Protein AF-A0A838VQI5-F1 (afdb_monomer_lite)

Secondary structure (DSSP, 8-state):
-HHHHHHHHTTS-HHHHHHHHHHHHHHHHHHHHHHHHHHHTSTTHHHHHHHHHHHHHTT----GGG-----

Radius of gyration: 22.1 Å; chains: 1; bounding box: 46×24×52 Å

Structure (mmCIF, N/CA/C/O backbone):
data_AF-A0A838VQI5-F1
#
_entry.id   AF-A0A838VQI5-F1
#
loop_
_atom_site.group_PDB
_atom_site.id
_atom_site.type_symbol
_atom_site.label_atom_id
_atom_site.label_alt_id
_atom_site.label_comp_id
_atom_site.label_asym_id
_atom_site.label_entity_id
_atom_site.label_seq_id
_atom_site.pdbx_PDB_ins_code
_atom_site.Cartn_x
_atom_site.Cartn_y
_atom_site.Cartn_z
_atom_site.occupancy
_atom_site.B_iso_or_equiv
_atom_site.auth_seq_id
_atom_site.auth_comp_id
_atom_site.auth_asym_id
_atom_site.auth_atom_id
_atom_site.pdbx_PDB_model_num
ATOM 1 N N . MET A 1 1 ? -3.184 -15.365 17.885 1.00 74.62 1 MET A N 1
ATOM 2 C CA . MET A 1 1 ? -3.232 -14.096 17.126 1.00 74.62 1 MET A CA 1
ATOM 3 C C . MET A 1 1 ? -4.616 -13.774 16.560 1.00 74.62 1 MET A C 1
ATOM 5 O O . MET A 1 1 ? -5.304 -12.985 17.193 1.00 74.62 1 MET A O 1
ATOM 9 N N . MET A 1 2 ? -5.092 -14.379 15.456 1.00 87.12 2 MET A N 1
ATOM 10 C CA . MET A 1 2 ? -6.382 -13.986 14.834 1.00 87.12 2 MET A CA 1
ATOM 11 C C . MET A 1 2 ? -7.590 -14.110 15.785 1.00 87.12 2 MET A C 1
ATOM 13 O O . MET A 1 2 ? -8.332 -13.150 15.988 1.00 87.12 2 MET A O 1
ATOM 17 N N . ASN A 1 3 ? -7.738 -15.258 16.456 1.00 90.44 3 ASN A N 1
ATOM 18 C CA . ASN A 1 3 ? -8.825 -15.472 17.421 1.00 90.44 3 ASN A CA 1
ATOM 19 C C . ASN A 1 3 ? -8.793 -14.475 18.593 1.00 90.44 3 ASN A C 1
ATOM 21 O O . ASN A 1 3 ? -9.837 -14.038 19.073 1.00 90.44 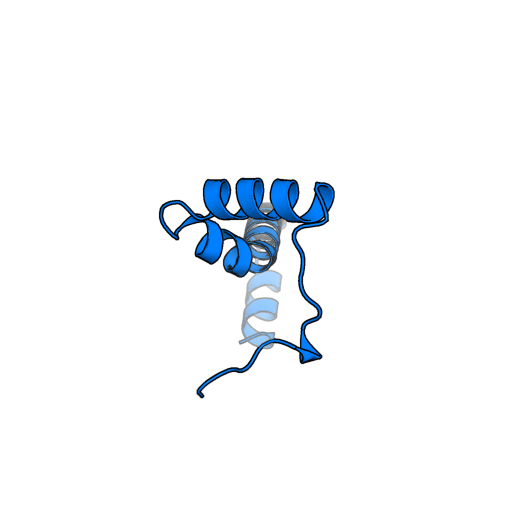3 ASN A O 1
ATOM 25 N N . GLU A 1 4 ? -7.606 -14.083 19.054 1.00 94.25 4 GLU A N 1
ATOM 26 C CA . GLU A 1 4 ? -7.458 -13.129 20.160 1.00 94.25 4 GLU A CA 1
ATOM 27 C C . GLU A 1 4 ? -7.814 -11.706 19.720 1.00 94.25 4 GLU A C 1
ATOM 29 O O . GLU A 1 4 ? -8.475 -10.983 20.468 1.00 94.25 4 GLU A O 1
ATOM 34 N N . ALA A 1 5 ? -7.434 -11.318 18.499 1.00 93.50 5 ALA A N 1
ATOM 35 C CA . ALA A 1 5 ? -7.815 -10.041 17.904 1.00 93.50 5 ALA A CA 1
ATOM 36 C C . ALA A 1 5 ? -9.341 -9.938 17.762 1.00 93.50 5 ALA A C 1
ATOM 38 O O . ALA A 1 5 ? -9.942 -8.988 18.263 1.00 93.50 5 ALA A O 1
ATOM 39 N N . GLN A 1 6 ? -9.993 -10.965 17.211 1.00 95.00 6 GLN A N 1
ATOM 40 C CA . GLN A 1 6 ? -11.454 -11.008 17.091 1.00 95.00 6 GLN A CA 1
ATOM 41 C C . GLN A 1 6 ? -12.158 -10.903 18.451 1.00 95.00 6 GLN A C 1
ATOM 43 O O . GLN A 1 6 ? -13.147 -10.180 18.589 1.00 95.00 6 GLN A O 1
ATOM 48 N N . GLN A 1 7 ? -11.648 -11.587 19.479 1.00 96.44 7 GLN A N 1
ATOM 49 C CA . GLN A 1 7 ? -12.202 -11.475 20.830 1.00 96.44 7 GLN A CA 1
ATOM 50 C C . GLN A 1 7 ? -12.026 -10.077 21.431 1.00 96.44 7 GLN A C 1
ATOM 52 O O . GLN A 1 7 ? -12.895 -9.624 22.174 1.00 96.44 7 GLN A O 1
ATOM 57 N N . ARG A 1 8 ? -10.917 -9.386 21.149 1.00 95.12 8 ARG A N 1
ATOM 58 C CA . ARG A 1 8 ? -10.704 -7.999 21.593 1.00 95.12 8 ARG A CA 1
ATOM 59 C C . ARG A 1 8 ? -11.659 -7.042 20.883 1.00 95.12 8 ARG A C 1
ATOM 61 O O . ARG A 1 8 ? -12.291 -6.245 21.568 1.00 95.12 8 ARG A O 1
ATOM 68 N N . LEU A 1 9 ? -11.840 -7.185 19.568 1.00 95.94 9 LEU A N 1
ATOM 69 C CA . LEU A 1 9 ? -12.778 -6.375 18.781 1.00 95.94 9 LEU A CA 1
ATOM 70 C C . LEU A 1 9 ? -14.215 -6.497 19.301 1.00 95.94 9 LEU A C 1
ATOM 72 O O . LEU A 1 9 ? -14.874 -5.488 19.525 1.00 95.94 9 LEU A O 1
ATOM 76 N N . ARG A 1 10 ? -14.674 -7.719 19.605 1.00 96.19 10 ARG A N 1
ATOM 77 C CA . ARG A 1 10 ? -16.028 -7.966 20.144 1.00 96.19 10 ARG A CA 1
ATOM 78 C C . ARG A 1 10 ? -16.314 -7.277 21.486 1.00 96.19 10 ARG A C 1
ATOM 80 O O . ARG A 1 10 ? -17.476 -7.176 21.862 1.00 96.19 10 ARG A O 1
ATOM 87 N N . ARG A 1 11 ? -15.285 -6.844 22.223 1.00 97.19 11 ARG A N 1
ATOM 88 C CA . ARG A 1 11 ? -15.423 -6.154 23.520 1.00 97.19 11 ARG A CA 1
ATOM 89 C C . ARG A 1 11 ? -15.425 -4.626 23.397 1.00 97.19 11 ARG A C 1
ATOM 91 O O . ARG A 1 11 ? -15.565 -3.947 24.410 1.00 97.19 11 ARG A O 1
ATOM 98 N N . LEU A 1 12 ? -15.222 -4.079 22.199 1.00 97.06 12 LEU A N 1
ATOM 99 C CA . LEU A 1 12 ? -15.194 -2.637 21.969 1.00 97.06 12 LEU A CA 1
ATOM 100 C C . LEU A 1 12 ? -16.601 -2.073 21.749 1.00 97.06 12 LEU A C 1
ATOM 102 O O . LEU A 1 12 ? -17.503 -2.762 21.278 1.00 97.06 12 LEU A O 1
ATOM 106 N N . SER A 1 13 ? -16.772 -0.791 22.074 1.00 97.88 13 SER A N 1
ATOM 107 C CA . SER A 1 13 ? -17.987 -0.055 21.728 1.00 97.88 13 SER A CA 1
ATOM 108 C C . SER A 1 13 ? -18.052 0.224 20.217 1.00 97.88 13 SER A C 1
ATOM 110 O O . SER A 1 13 ? -17.005 0.275 19.563 1.00 97.88 13 SER A O 1
ATOM 112 N N . PRO A 1 14 ? -19.249 0.479 19.654 1.00 96.19 14 PRO A N 1
ATOM 113 C CA . PRO A 1 14 ? -19.409 0.805 18.233 1.00 96.19 14 PRO A CA 1
ATOM 114 C C . PRO A 1 14 ? -18.554 1.990 17.761 1.00 96.19 14 PRO A C 1
ATOM 116 O O . PRO A 1 14 ? -17.954 1.935 16.693 1.00 96.19 14 PRO A O 1
ATOM 119 N N . GLU A 1 15 ? -18.432 3.040 18.577 1.00 97.38 15 GLU A N 1
ATOM 120 C CA . GLU A 1 15 ? -17.586 4.203 18.265 1.00 97.38 15 GLU A CA 1
ATOM 121 C C . GLU A 1 15 ? -16.108 3.823 18.145 1.00 97.38 15 GLU A C 1
ATOM 123 O O . GLU A 1 15 ? -15.429 4.242 17.211 1.00 97.38 15 GLU A O 1
ATOM 128 N N . LYS A 1 16 ? -15.609 2.972 19.051 1.00 96.94 16 LYS A N 1
ATOM 129 C CA . LYS A 1 16 ? -14.227 2.482 18.981 1.00 96.94 16 LYS A CA 1
ATOM 130 C C . LYS A 1 16 ? -14.018 1.531 17.810 1.00 96.94 16 LYS A C 1
ATOM 132 O O . LYS A 1 16 ? -12.951 1.554 17.210 1.00 96.94 16 LYS A O 1
ATOM 137 N N . LEU A 1 17 ? -15.021 0.725 17.463 1.00 97.69 17 LEU A N 1
ATOM 138 C CA . LEU A 1 17 ? -14.962 -0.139 16.283 1.00 97.69 17 LEU A CA 1
ATOM 139 C C . LEU A 1 17 ? -14.837 0.664 14.988 1.00 97.69 17 LEU A C 1
ATOM 141 O O . LEU A 1 17 ? -14.120 0.230 14.094 1.00 97.69 17 LEU A O 1
ATOM 145 N N . ARG A 1 18 ? -15.456 1.846 14.908 1.00 96.31 18 ARG A N 1
ATOM 146 C CA . ARG A 1 18 ? -15.296 2.743 13.758 1.00 96.31 18 ARG A CA 1
ATOM 147 C C . ARG A 1 18 ? -13.849 3.208 13.596 1.00 96.31 18 ARG A C 1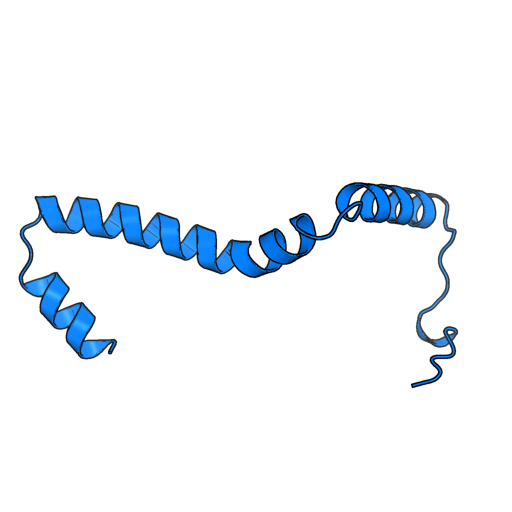
ATOM 149 O O . ARG A 1 18 ? -13.283 3.044 12.527 1.00 96.31 18 ARG A O 1
ATOM 156 N N . VAL A 1 19 ? -13.230 3.668 14.685 1.00 96.44 19 VAL A N 1
ATOM 157 C CA . VAL A 1 19 ? -11.810 4.065 14.688 1.00 96.44 19 VAL A CA 1
ATOM 158 C C . VAL A 1 19 ? -10.902 2.900 14.290 1.00 96.44 19 VAL A C 1
ATOM 160 O O . VAL A 1 19 ? -9.952 3.079 13.535 1.00 96.44 19 VAL A O 1
ATOM 163 N N . VAL A 1 20 ? -11.193 1.693 14.784 1.00 96.69 20 VAL A N 1
ATOM 164 C CA . VAL A 1 20 ? -10.419 0.503 14.415 1.00 96.69 20 VAL A CA 1
ATOM 165 C C . VAL A 1 20 ? -10.600 0.149 12.939 1.00 96.69 20 VAL A C 1
ATOM 167 O O . VAL A 1 20 ? -9.623 -0.217 12.302 1.00 96.69 20 VAL A O 1
ATOM 170 N N . SER A 1 21 ? -11.806 0.286 12.386 1.00 95.50 21 SER A N 1
ATOM 171 C CA . SER A 1 21 ? -12.057 0.060 10.958 1.00 95.50 21 SER A CA 1
ATOM 172 C C . SER A 1 21 ? -11.234 1.005 10.085 1.00 95.50 21 SER A C 1
ATOM 174 O O . SER A 1 21 ? -10.605 0.549 9.136 1.00 95.50 21 SER A O 1
ATOM 176 N N . ASP A 1 22 ? -11.197 2.293 10.429 1.00 96.00 22 ASP A N 1
ATOM 177 C CA . ASP A 1 22 ? -10.416 3.288 9.686 1.00 96.00 22 ASP A CA 1
ATOM 178 C C . ASP A 1 22 ? -8.910 2.974 9.759 1.00 96.00 22 ASP A C 1
ATOM 180 O O . ASP A 1 22 ? -8.189 3.080 8.769 1.00 96.00 22 ASP A O 1
ATOM 184 N N . PHE A 1 23 ? -8.431 2.532 10.926 1.00 94.25 23 PHE A N 1
ATOM 185 C CA . PHE A 1 23 ? -7.034 2.139 11.105 1.00 94.25 23 PHE A CA 1
ATOM 186 C C . PHE A 1 23 ? -6.670 0.854 10.349 1.00 94.25 23 PHE A C 1
ATOM 188 O O . PHE A 1 23 ? -5.578 0.769 9.796 1.00 94.25 23 PHE A O 1
ATOM 195 N N . LEU A 1 24 ? -7.567 -0.137 10.305 1.00 93.31 24 LEU A N 1
ATOM 196 C CA . LEU A 1 24 ? -7.357 -1.364 9.533 1.00 93.31 24 LEU A CA 1
ATOM 197 C C . LEU A 1 24 ? -7.299 -1.073 8.032 1.00 93.31 24 LEU A C 1
ATOM 199 O O . LEU A 1 24 ? -6.385 -1.561 7.386 1.00 93.31 24 LEU A O 1
ATOM 203 N N . ALA A 1 25 ? -8.178 -0.212 7.511 1.00 91.31 25 ALA A N 1
ATOM 204 C CA . ALA A 1 25 ? -8.132 0.202 6.107 1.00 91.31 25 ALA A CA 1
ATOM 205 C C . ALA A 1 25 ? -6.798 0.882 5.744 1.00 91.31 25 ALA A C 1
ATOM 207 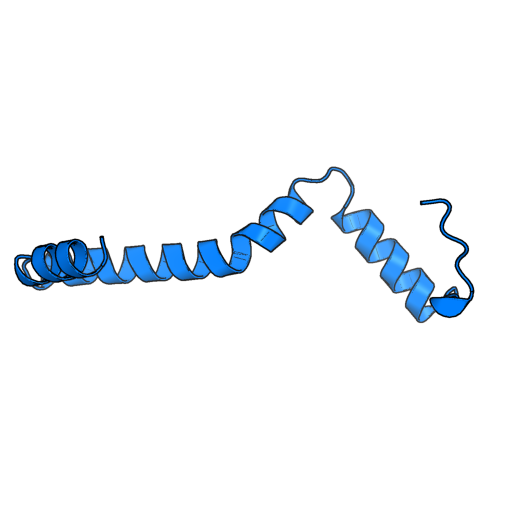O O . ALA A 1 25 ? -6.239 0.636 4.680 1.00 91.31 25 ALA A O 1
ATOM 208 N N . TYR A 1 26 ? -6.248 1.700 6.648 1.00 87.44 26 TYR A N 1
ATOM 209 C CA . TYR A 1 26 ? -4.907 2.267 6.478 1.00 87.44 26 TYR A CA 1
ATOM 210 C C . TYR A 1 26 ? -3.804 1.197 6.473 1.00 87.44 26 TYR A C 1
ATOM 212 O O . TYR A 1 26 ? -2.836 1.324 5.727 1.00 87.44 26 TYR A O 1
ATOM 220 N N . LEU A 1 27 ? -3.916 0.165 7.316 1.00 87.44 27 LEU A N 1
ATOM 221 C CA . LEU A 1 27 ? -2.938 -0.923 7.337 1.00 87.44 27 LEU A CA 1
ATOM 222 C C . LEU A 1 27 ? -3.023 -1.793 6.084 1.00 87.44 27 LEU A C 1
ATOM 224 O O . LEU A 1 27 ? -1.979 -2.165 5.576 1.00 87.44 27 LEU A O 1
ATOM 228 N N . GLU A 1 28 ? -4.224 -2.071 5.579 1.00 86.19 28 GLU A N 1
ATOM 229 C CA . GLU A 1 28 ? -4.435 -2.808 4.326 1.00 86.19 28 GLU A CA 1
ATOM 230 C C . GLU A 1 28 ? -3.806 -2.056 3.143 1.00 86.19 28 GLU A C 1
ATOM 232 O O . GLU A 1 28 ? -3.015 -2.630 2.402 1.00 86.19 28 GLU A O 1
ATOM 237 N N . ASP A 1 29 ? -4.047 -0.745 3.039 1.00 82.94 29 ASP A N 1
ATOM 238 C CA . ASP A 1 29 ? -3.408 0.109 2.028 1.00 82.94 29 ASP A CA 1
ATOM 239 C C . ASP A 1 29 ? -1.875 0.122 2.171 1.00 82.94 29 ASP A C 1
ATOM 241 O O . ASP A 1 29 ? -1.140 0.058 1.188 1.00 82.94 29 ASP A O 1
ATOM 245 N N . ARG A 1 30 ? -1.355 0.162 3.402 1.00 79.44 30 ARG A N 1
ATOM 246 C CA . ARG A 1 30 ? 0.091 0.101 3.667 1.00 79.44 30 ARG A CA 1
ATOM 247 C C . ARG A 1 30 ? 0.696 -1.258 3.335 1.00 79.44 30 ARG A C 1
ATOM 249 O O . ARG A 1 30 ? 1.783 -1.276 2.777 1.00 79.44 30 ARG A O 1
ATOM 256 N N . GLU A 1 31 ? 0.028 -2.355 3.668 1.00 77.88 31 GLU A N 1
ATOM 257 C CA . GLU A 1 31 ? 0.487 -3.723 3.401 1.00 77.88 31 GLU A CA 1
ATOM 258 C C . GLU A 1 31 ? 0.512 -4.005 1.890 1.00 77.88 31 GLU A C 1
ATOM 260 O O . GLU A 1 31 ? 1.471 -4.590 1.388 1.00 77.88 31 GLU A O 1
ATOM 265 N N . GLU A 1 32 ? -0.470 -3.496 1.138 1.00 67.00 32 GLU A N 1
ATOM 266 C CA . GLU A 1 32 ? -0.458 -3.534 -0.330 1.00 67.00 32 GLU A CA 1
ATOM 267 C C . GLU A 1 32 ? 0.668 -2.671 -0.933 1.00 67.00 32 GLU A C 1
ATOM 269 O O . GLU A 1 32 ? 1.257 -3.035 -1.954 1.00 67.00 32 GLU A O 1
ATOM 274 N N . ASN A 1 33 ? 1.011 -1.549 -0.291 1.00 65.44 33 ASN A N 1
ATOM 275 C CA . ASN A 1 33 ? 2.000 -0.591 -0.789 1.00 65.44 33 ASN A CA 1
ATOM 276 C C . ASN A 1 33 ? 3.422 -0.762 -0.222 1.00 65.44 33 ASN A C 1
ATOM 278 O O . ASN A 1 33 ? 4.337 -0.109 -0.723 1.00 65.44 33 ASN A O 1
ATOM 282 N N . GLU A 1 34 ? 3.654 -1.606 0.786 1.00 61.84 34 GLU A N 1
ATOM 283 C CA . GLU A 1 34 ? 4.957 -1.735 1.462 1.00 61.84 34 GLU A CA 1
ATOM 284 C C . GLU A 1 34 ? 6.059 -2.196 0.495 1.00 61.84 34 GLU A C 1
ATOM 286 O O . GLU A 1 34 ? 7.136 -1.601 0.461 1.00 61.84 34 GLU A O 1
ATOM 291 N N . ALA A 1 35 ? 5.758 -3.150 -0.393 1.00 60.25 35 ALA A N 1
ATOM 292 C CA . ALA A 1 35 ? 6.689 -3.594 -1.435 1.00 60.25 35 ALA A CA 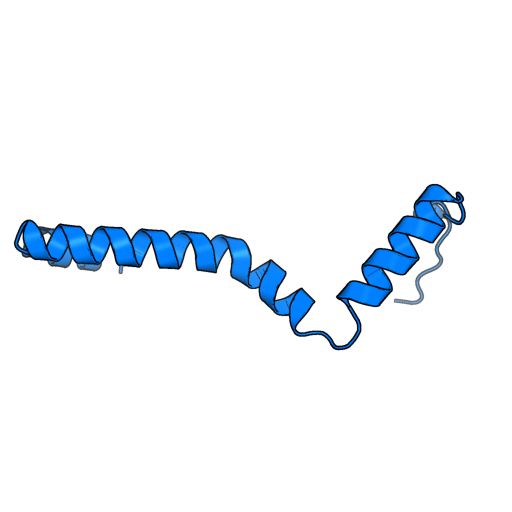1
ATOM 293 C C . ALA A 1 35 ? 7.003 -2.491 -2.467 1.00 60.25 35 ALA A C 1
ATOM 295 O O . ALA A 1 35 ? 8.119 -2.404 -2.981 1.00 60.25 35 ALA A O 1
ATOM 296 N N . THR A 1 36 ? 6.036 -1.618 -2.758 1.00 66.31 36 THR A N 1
ATOM 297 C CA . THR A 1 36 ? 6.221 -0.470 -3.660 1.00 66.31 36 THR A CA 1
ATOM 298 C C . THR A 1 36 ? 7.017 0.644 -2.974 1.00 66.31 36 THR A C 1
ATOM 300 O O . THR A 1 36 ? 7.864 1.278 -3.600 1.00 66.31 36 THR A O 1
ATOM 303 N N . ALA A 1 37 ? 6.808 0.856 -1.673 1.00 67.62 37 ALA A N 1
ATOM 304 C CA . ALA A 1 37 ? 7.522 1.854 -0.883 1.00 67.62 37 ALA A CA 1
ATOM 305 C C . ALA A 1 37 ? 9.015 1.519 -0.723 1.00 67.62 37 ALA A C 1
ATOM 307 O O . ALA A 1 37 ? 9.846 2.430 -0.742 1.00 67.62 37 ALA A O 1
ATOM 308 N N . GLU A 1 38 ? 9.374 0.234 -0.627 1.00 71.50 38 GLU A N 1
ATOM 309 C CA . GLU A 1 38 ? 10.776 -0.202 -0.658 1.00 71.50 38 GLU A CA 1
ATOM 310 C C . GLU A 1 38 ? 11.476 0.234 -1.951 1.00 71.50 38 GLU A C 1
ATOM 312 O O . GLU A 1 38 ? 12.582 0.772 -1.899 1.00 71.50 38 GLU A O 1
ATOM 317 N N . LEU A 1 39 ? 10.817 0.085 -3.103 1.00 76.00 39 LEU A N 1
ATOM 318 C CA . LEU A 1 39 ? 11.373 0.493 -4.395 1.00 76.00 39 LEU A CA 1
ATOM 319 C C . LEU A 1 39 ? 11.575 2.011 -4.484 1.00 76.00 39 LEU A C 1
ATOM 321 O O . LEU A 1 39 ? 12.622 2.467 -4.938 1.00 76.00 39 LEU A O 1
ATOM 325 N N . LEU A 1 40 ? 10.618 2.798 -3.985 1.00 75.38 40 LEU A N 1
ATOM 326 C CA . LEU A 1 40 ? 10.721 4.263 -3.947 1.00 75.38 40 LEU A CA 1
ATOM 327 C C . LEU A 1 40 ? 11.801 4.767 -2.977 1.00 75.38 40 LEU A C 1
ATOM 329 O O . LEU A 1 40 ? 12.271 5.896 -3.103 1.00 75.38 40 LEU A O 1
ATOM 333 N N . SER A 1 41 ? 12.224 3.938 -2.019 1.00 81.88 41 SER A N 1
ATOM 334 C CA . SER A 1 41 ? 13.336 4.267 -1.123 1.00 81.88 41 SER A CA 1
ATOM 335 C C . SER A 1 41 ? 14.714 4.136 -1.789 1.00 81.88 41 SER A C 1
ATOM 337 O O . SER A 1 41 ? 15.696 4.667 -1.264 1.00 81.88 41 SER A O 1
ATOM 339 N N . ILE A 1 42 ? 14.803 3.462 -2.944 1.00 87.19 42 ILE A N 1
ATOM 340 C CA . ILE A 1 42 ? 16.047 3.291 -3.698 1.00 87.19 42 ILE A CA 1
ATOM 341 C C . ILE A 1 42 ? 16.383 4.619 -4.403 1.00 87.19 42 ILE A C 1
ATOM 343 O O . ILE A 1 42 ? 15.622 5.072 -5.265 1.00 87.19 42 ILE A O 1
ATOM 347 N N . PRO A 1 43 ? 17.529 5.257 -4.097 1.00 90.62 43 PRO A N 1
ATOM 348 C CA . PRO A 1 43 ? 17.907 6.513 -4.736 1.00 90.62 43 PRO A CA 1
ATOM 349 C C . PRO A 1 43 ? 17.973 6.385 -6.262 1.00 90.62 43 PRO A C 1
ATOM 351 O O . PRO A 1 43 ? 18.651 5.505 -6.788 1.00 90.62 43 PRO A O 1
ATOM 354 N N . GLY A 1 44 ? 17.284 7.284 -6.969 1.00 90.94 44 GLY A N 1
ATOM 355 C CA . GLY A 1 44 ? 17.270 7.324 -8.436 1.00 90.94 44 GLY A CA 1
ATOM 356 C C . GLY A 1 44 ? 16.377 6.276 -9.107 1.00 90.94 44 GLY A C 1
ATOM 357 O O . GLY A 1 44 ? 16.332 6.234 -10.333 1.00 90.94 44 GLY A O 1
ATOM 358 N N . PHE A 1 45 ? 15.643 5.460 -8.344 1.00 90.62 45 PHE A N 1
ATOM 359 C CA . PHE A 1 45 ? 14.808 4.398 -8.906 1.00 90.62 45 PHE A CA 1
ATOM 360 C C . PHE A 1 45 ? 13.692 4.923 -9.811 1.00 90.62 45 PHE A C 1
ATOM 362 O O . PHE A 1 45 ? 13.529 4.417 -10.916 1.00 90.62 45 PHE A O 1
ATOM 369 N N . GLU A 1 46 ? 12.969 5.968 -9.396 1.00 90.12 46 GLU A N 1
ATOM 370 C CA . GLU A 1 46 ? 11.908 6.559 -10.226 1.00 90.12 46 GLU A CA 1
ATOM 371 C C . GLU A 1 46 ? 12.436 7.027 -11.588 1.00 90.12 46 GLU A C 1
ATOM 373 O O . GLU A 1 46 ? 11.829 6.746 -12.619 1.00 90.12 46 GLU A O 1
ATOM 378 N N . GLN A 1 47 ? 13.598 7.686 -11.597 1.00 93.06 47 GLN A N 1
ATOM 379 C CA . GLN A 1 47 ? 14.236 8.147 -12.827 1.00 93.06 47 GLN A CA 1
ATOM 380 C C . GLN A 1 47 ? 14.677 6.965 -13.700 1.00 93.06 47 GLN A C 1
ATOM 382 O O . GLN A 1 47 ? 14.381 6.949 -14.891 1.00 93.06 47 GLN A O 1
ATOM 387 N N . ALA A 1 48 ? 15.313 5.950 -13.109 1.00 92.75 48 ALA A N 1
ATOM 388 C CA . ALA A 1 48 ? 15.740 4.754 -13.834 1.00 92.75 48 ALA A CA 1
ATOM 389 C C . ALA A 1 48 ? 14.555 4.002 -14.466 1.00 92.75 48 ALA A C 1
ATOM 391 O O . ALA A 1 48 ? 14.665 3.492 -15.579 1.00 92.75 48 ALA A O 1
ATOM 392 N N . VAL A 1 49 ? 13.405 3.955 -13.786 1.00 92.25 49 VAL A N 1
ATOM 393 C CA . VAL A 1 49 ? 12.173 3.369 -14.336 1.00 92.25 49 VAL A CA 1
ATOM 394 C C . VAL A 1 49 ? 11.647 4.203 -15.502 1.00 92.25 49 VAL A C 1
ATOM 396 O O . VAL A 1 49 ? 11.292 3.637 -16.533 1.00 92.25 49 VAL A O 1
ATOM 399 N N . GLN A 1 50 ? 11.618 5.532 -15.374 1.00 94.25 50 GLN A N 1
ATOM 400 C CA . GLN A 1 50 ? 11.193 6.415 -16.463 1.00 94.25 50 GLN A CA 1
ATOM 401 C C . GLN A 1 50 ? 12.086 6.281 -17.703 1.00 94.25 50 GLN A C 1
ATOM 403 O O . GLN A 1 50 ? 11.567 6.205 -18.815 1.00 94.25 50 GLN A O 1
ATOM 408 N N . GLU A 1 51 ? 13.404 6.219 -17.519 1.00 95.50 51 GLU A N 1
AT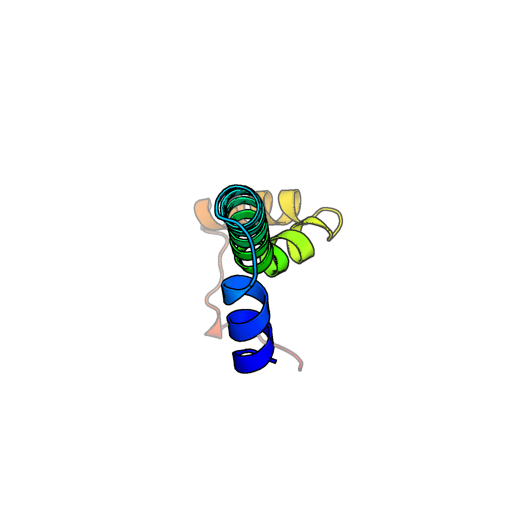OM 409 C CA . GLU A 1 51 ? 14.374 6.006 -18.600 1.00 95.50 51 GLU A CA 1
ATOM 410 C C . GLU A 1 51 ? 14.159 4.640 -19.268 1.00 95.50 51 GLU A C 1
ATOM 412 O O . GLU A 1 51 ? 13.973 4.573 -20.482 1.00 95.50 51 GLU A O 1
ATOM 417 N N . ALA A 1 52 ? 14.036 3.566 -18.482 1.00 93.31 52 ALA A N 1
ATOM 418 C CA . ALA A 1 52 ? 13.778 2.226 -19.009 1.00 93.31 52 ALA A CA 1
ATOM 419 C C . ALA A 1 52 ? 12.448 2.127 -19.785 1.00 93.31 52 ALA A C 1
ATOM 421 O O . ALA A 1 52 ? 12.348 1.380 -20.760 1.00 93.31 52 ALA A O 1
ATOM 422 N N . MET A 1 53 ? 11.415 2.877 -19.383 1.00 95.50 53 MET A N 1
ATOM 423 C CA . MET A 1 53 ? 10.157 2.954 -20.136 1.00 95.50 53 MET A CA 1
ATOM 424 C C . MET A 1 53 ? 10.347 3.630 -21.499 1.00 95.50 53 MET A C 1
ATOM 426 O O . MET A 1 53 ? 9.799 3.149 -22.490 1.00 95.50 53 MET A O 1
ATOM 430 N N . GLN A 1 54 ? 11.146 4.698 -21.568 1.00 96.38 54 GLN A N 1
ATOM 431 C CA . GLN A 1 54 ? 11.462 5.377 -22.831 1.00 96.38 54 GLN A CA 1
ATOM 432 C C . GLN A 1 54 ? 12.281 4.477 -23.765 1.00 96.38 54 GLN A C 1
ATOM 434 O O . GLN A 1 54 ? 11.963 4.384 -24.950 1.00 96.38 54 GLN A O 1
ATOM 439 N N . GLU A 1 55 ? 13.278 3.765 -23.235 1.00 95.12 55 GLU A N 1
ATOM 440 C CA . GLU A 1 55 ? 14.054 2.762 -23.980 1.00 95.12 55 GLU A CA 1
ATOM 441 C C . GLU A 1 55 ? 13.137 1.660 -24.535 1.00 95.12 55 GLU A C 1
ATOM 443 O O . GLU A 1 55 ? 13.230 1.281 -25.706 1.00 95.12 55 GLU A O 1
ATOM 448 N N . ALA A 1 56 ? 12.180 1.190 -23.727 1.00 93.44 56 ALA A N 1
ATOM 449 C CA . ALA A 1 56 ? 11.210 0.189 -24.152 1.00 93.44 56 ALA A CA 1
ATOM 450 C C . ALA A 1 56 ? 10.301 0.682 -25.287 1.00 93.44 56 ALA A C 1
ATOM 452 O O . ALA A 1 56 ? 10.081 -0.049 -26.256 1.00 93.44 56 ALA A O 1
ATOM 453 N N . GLU A 1 57 ? 9.805 1.917 -25.200 1.00 95.31 57 GLU A N 1
ATOM 454 C CA . GLU A 1 57 ? 9.011 2.554 -26.259 1.00 95.31 57 GLU A CA 1
ATOM 455 C C . GLU A 1 57 ? 9.822 2.784 -27.542 1.00 95.31 57 GLU A C 1
ATOM 457 O O . GLU A 1 57 ? 9.300 2.599 -28.644 1.00 95.31 57 GLU A O 1
ATOM 462 N N . ALA A 1 58 ? 11.107 3.120 -27.413 1.00 96.00 58 ALA A N 1
ATOM 463 C CA . ALA A 1 58 ? 12.041 3.253 -28.530 1.00 96.00 58 ALA A CA 1
ATOM 464 C C . ALA A 1 58 ? 12.435 1.899 -29.159 1.00 96.00 58 ALA A C 1
ATOM 466 O O . ALA A 1 58 ? 13.067 1.865 -30.218 1.00 96.00 58 ALA A O 1
ATOM 467 N N . GLY A 1 59 ? 12.039 0.779 -28.546 1.00 94.62 59 GLY A N 1
ATOM 468 C CA . GLY A 1 59 ? 12.368 -0.570 -29.003 1.00 94.62 59 GLY A CA 1
ATOM 469 C C . GLY A 1 59 ? 13.786 -1.014 -28.640 1.00 94.62 59 GLY A C 1
ATOM 470 O O . GLY A 1 59 ? 14.262 -2.017 -29.174 1.00 94.62 59 GLY A O 1
ATOM 471 N N . GLU A 1 60 ? 14.449 -0.315 -27.718 1.00 93.75 60 GLU A N 1
ATOM 472 C CA . GLU A 1 60 ? 15.791 -0.612 -27.203 1.00 93.75 60 GLU A CA 1
ATOM 473 C C . GLU A 1 60 ? 15.755 -1.757 -26.177 1.00 93.75 60 GLU A C 1
ATOM 475 O O . GLU A 1 60 ? 16.303 -1.695 -25.081 1.00 93.75 60 GLU A O 1
ATOM 480 N N . VAL A 1 61 ? 15.082 -2.849 -26.541 1.00 91.88 61 VAL A N 1
ATOM 481 C CA . VAL A 1 61 ? 14.872 -4.018 -25.688 1.00 91.88 61 VAL A CA 1
ATOM 482 C C . VAL A 1 61 ? 15.533 -5.246 -26.284 1.00 91.88 61 VAL A C 1
ATOM 484 O O . VAL A 1 61 ? 15.541 -5.469 -27.495 1.00 91.88 61 VAL A O 1
ATOM 487 N N . VAL A 1 62 ? 16.049 -6.104 -25.411 1.00 90.88 62 VAL A N 1
ATOM 488 C CA . VAL A 1 62 ? 16.549 -7.425 -25.791 1.00 90.88 62 VAL A CA 1
ATOM 489 C C . VAL A 1 62 ? 15.625 -8.500 -25.251 1.00 90.88 62 VAL A C 1
ATOM 491 O O . VAL A 1 62 ? 15.016 -8.360 -24.188 1.00 90.88 62 VAL A O 1
ATOM 494 N N . ARG A 1 63 ? 15.521 -9.616 -25.972 1.00 89.56 63 ARG A N 1
ATOM 495 C CA . ARG A 1 63 ? 14.774 -10.761 -25.458 1.00 89.56 63 ARG A CA 1
ATOM 496 C C . ARG A 1 63 ? 15.471 -11.297 -24.216 1.00 89.56 63 ARG A C 1
ATOM 498 O O . ARG A 1 63 ? 16.690 -11.460 -24.194 1.00 89.56 63 ARG A O 1
ATOM 505 N N . PHE A 1 64 ? 14.686 -11.632 -23.205 1.00 85.44 64 PHE A N 1
ATOM 506 C CA . PHE A 1 64 ? 15.211 -12.126 -21.937 1.00 85.44 64 PHE A CA 1
ATOM 507 C C . PHE A 1 64 ? 16.102 -13.372 -22.089 1.00 85.44 64 PHE A C 1
ATOM 509 O O . PHE A 1 64 ? 17.128 -13.488 -21.425 1.00 85.44 64 PHE A O 1
ATOM 516 N N . ASP A 1 65 ? 15.740 -14.272 -23.009 1.00 89.00 65 ASP A N 1
ATOM 517 C CA . ASP A 1 65 ? 16.488 -15.493 -23.344 1.00 89.00 65 ASP A CA 1
ATOM 518 C C . ASP A 1 65 ? 17.897 -15.228 -23.914 1.00 89.00 65 ASP A C 1
ATOM 520 O O . ASP A 1 65 ? 18.758 -16.107 -23.868 1.00 89.00 65 ASP A O 1
ATOM 524 N N . SER A 1 66 ? 18.157 -14.014 -24.405 1.00 89.62 66 SER A N 1
ATOM 525 C CA . SER A 1 66 ? 19.456 -13.598 -24.939 1.00 89.62 66 SER A CA 1
ATOM 526 C C . SER A 1 66 ? 20.407 -13.019 -23.881 1.00 89.62 66 SER A C 1
ATOM 528 O O . SER A 1 66 ? 21.600 -12.856 -24.150 1.00 89.62 66 SER A O 1
ATOM 530 N N . ILE A 1 67 ? 19.919 -12.751 -22.664 1.00 88.81 67 ILE A N 1
ATOM 531 C CA . ILE A 1 67 ? 20.718 -12.177 -21.576 1.00 88.81 67 ILE A CA 1
ATOM 532 C C . ILE A 1 67 ? 21.525 -13.288 -20.894 1.00 88.81 67 ILE A C 1
ATOM 534 O O . ILE A 1 67 ? 20.984 -14.121 -20.164 1.00 88.81 67 ILE A O 1
ATOM 538 N N . ARG A 1 68 ? 22.852 -13.284 -21.071 1.00 83.12 68 ARG A N 1
ATOM 539 C CA . ARG A 1 68 ? 23.744 -14.168 -20.307 1.00 83.12 68 ARG A CA 1
ATOM 540 C C . ARG A 1 68 ? 23.939 -13.620 -18.901 1.00 83.12 68 ARG A C 1
ATOM 542 O O . ARG A 1 68 ? 24.596 -12.603 -18.710 1.00 83.12 68 ARG A O 1
ATOM 549 N N . ARG A 1 69 ? 23.392 -14.324 -17.915 1.00 78.56 69 ARG A N 1
ATOM 550 C CA . ARG A 1 69 ? 23.610 -14.031 -16.497 1.00 78.56 69 ARG A CA 1
ATOM 551 C C . ARG A 1 69 ? 24.765 -14.888 -15.999 1.00 78.56 69 ARG A C 1
ATOM 553 O O . ARG A 1 69 ? 24.676 -16.112 -16.027 1.00 78.56 69 ARG A O 1
ATOM 560 N N . HIS A 1 70 ? 25.845 -14.251 -15.567 1.00 63.81 70 HIS A N 1
ATOM 561 C CA . HIS A 1 70 ? 26.841 -14.912 -14.732 1.00 63.81 70 HIS A CA 1
ATOM 562 C C . HIS A 1 70 ? 26.293 -14.902 -13.305 1.00 63.81 70 H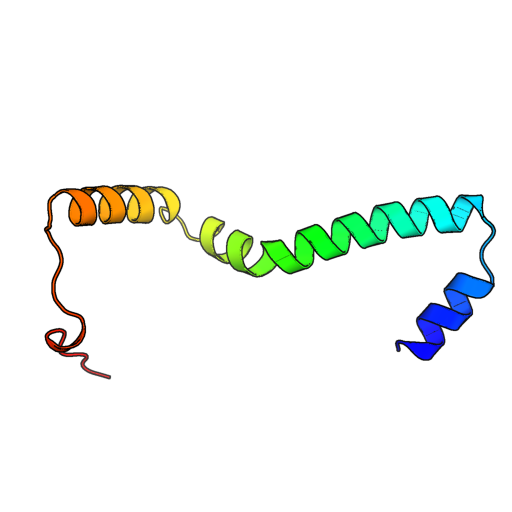IS A C 1
ATOM 564 O O . HIS A 1 70 ? 26.475 -13.923 -12.587 1.00 63.81 70 HIS A O 1
ATOM 570 N N . VAL A 1 71 ? 25.513 -15.930 -12.968 1.00 58.72 71 VAL A N 1
ATOM 571 C CA . VAL A 1 71 ? 25.108 -16.219 -11.584 1.00 58.72 71 VAL A CA 1
ATOM 572 C C . VAL A 1 71 ? 26.186 -17.021 -10.877 1.00 58.72 71 VAL A C 1
ATOM 574 O O . VAL A 1 71 ? 26.814 -17.869 -11.553 1.00 58.72 71 VAL A O 1
#

pLDDT: mean 87.79, std 10.53, range [58.72, 97.88]

Sequence (71 aa):
MMNEAQQRLRRLSPEKLRVVSDFLAYLEDREENEATAELLSIPGFEQAVQEAMQEAEAGEVVRFDSIRRHV

Foldseek 3Di:
DVVVVVVVLVPDDPVVNVVVVVVVVVVVVCVVCVVVVVQVVPPCSVVVVVVVVVCVVVVVDDDPVPDDDPD